Protein AF-A0A1Q9PHB7-F1 (afdb_monomer)

Sequence (67 aa):
MIIDDDFASEEYVTVEVSHDQTNYSITFKKGDLEVINSWVFKNGSSIPAYLPEKIIELIREDVKKEM

Solvent-accessible surface area (backbone atoms only — not comparable to full-atom values): 4256 Å² total; per-residue (Å²): 136,88,83,63,85,83,66,78,76,83,48,70,45,74,48,77,46,80,55,92,96,38,49,32,43,38,32,25,35,62,91,79,61,48,77,76,47,37,29,30,68,54,96,95,39,78,40,87,43,88,74,59,66,74,58,52,51,56,50,50,58,51,53,62,70,79,102

Foldseek 3Di:
DDDDPVPPPQDKDWDWDADPNWIKIWIARPVPRHTPFMWTQDPNDTDGDDDPVVVSVVVVVVVVVVD

Secondary structure (DSSP, 8-state):
----TT-TT--EEEEEEEETTEEEEEEEETTT--EEEEEEEETTEEEE----HHHHHHHHHHHHH--

Mean predicted aligned error: 6.55 Å

Structure (mmCIF, N/CA/C/O backbone):
data_AF-A0A1Q9PHB7-F1
#
_entry.id   AF-A0A1Q9PHB7-F1
#
loop_
_atom_site.group_PDB
_atom_site.id
_atom_site.type_symbol
_atom_site.label_atom_id
_atom_site.label_alt_id
_atom_site.label_comp_id
_atom_site.label_asym_id
_atom_site.label_entity_id
_atom_site.label_seq_id
_atom_site.pdbx_PDB_ins_code
_atom_site.Cartn_x
_atom_site.Cartn_y
_atom_site.Cartn_z
_atom_site.occupancy
_atom_site.B_iso_or_equiv
_atom_site.auth_seq_id
_atom_site.auth_comp_id
_atom_site.auth_asym_id
_atom_site.auth_atom_id
_atom_site.pdbx_PDB_model_num
ATOM 1 N N . MET A 1 1 ? 18.745 -18.255 -5.551 1.00 56.22 1 MET A N 1
ATOM 2 C CA . MET A 1 1 ? 18.373 -16.833 -5.666 1.00 56.22 1 MET A CA 1
ATOM 3 C C . MET A 1 1 ? 19.462 -16.188 -6.497 1.00 56.22 1 MET A C 1
ATOM 5 O O . MET A 1 1 ? 20.610 -16.259 -6.083 1.00 56.22 1 MET A O 1
ATOM 9 N N . ILE A 1 2 ? 19.141 -15.722 -7.700 1.00 52.25 2 ILE A N 1
ATOM 10 C CA . ILE A 1 2 ? 20.078 -14.945 -8.517 1.00 52.25 2 ILE A CA 1
ATOM 11 C C . ILE A 1 2 ? 19.720 -13.489 -8.223 1.00 52.25 2 ILE A C 1
ATOM 13 O O . ILE A 1 2 ? 18.581 -13.099 -8.461 1.00 52.25 2 ILE A O 1
ATOM 17 N N . ILE A 1 3 ? 20.635 -12.755 -7.593 1.00 59.97 3 ILE A N 1
ATOM 18 C CA . ILE A 1 3 ? 20.556 -11.298 -7.484 1.00 59.97 3 ILE A CA 1
ATOM 19 C C . ILE A 1 3 ? 21.317 -10.788 -8.703 1.00 59.97 3 ILE A C 1
ATOM 21 O O . ILE A 1 3 ? 22.516 -11.037 -8.817 1.00 59.97 3 ILE A O 1
ATOM 25 N N . ASP A 1 4 ? 20.594 -10.198 -9.646 1.00 50.53 4 ASP A N 1
ATOM 26 C CA . ASP A 1 4 ? 21.172 -9.551 -10.817 1.00 50.53 4 ASP A CA 1
ATOM 27 C C . ASP A 1 4 ? 21.612 -8.140 -10.396 1.00 50.53 4 ASP A C 1
ATOM 29 O O . ASP A 1 4 ? 20.810 -7.369 -9.871 1.00 50.53 4 ASP A O 1
ATOM 33 N N . ASP A 1 5 ? 22.900 -7.831 -10.537 1.00 52.62 5 ASP A N 1
ATOM 34 C CA . ASP A 1 5 ? 23.519 -6.572 -10.081 1.00 52.62 5 ASP A CA 1
ATOM 35 C C . ASP A 1 5 ? 23.089 -5.359 -10.945 1.00 52.62 5 ASP A C 1
ATOM 37 O O . ASP A 1 5 ? 23.386 -4.215 -10.609 1.00 52.62 5 ASP A O 1
ATOM 41 N N . ASP A 1 6 ? 22.333 -5.595 -12.029 1.00 49.34 6 ASP A N 1
ATOM 42 C CA . ASP A 1 6 ? 21.713 -4.577 -12.895 1.00 49.34 6 ASP A CA 1
ATOM 43 C C . ASP A 1 6 ? 20.350 -4.082 -12.352 1.00 49.34 6 ASP A C 1
ATOM 45 O O . ASP A 1 6 ? 19.761 -3.135 -12.868 1.00 49.34 6 ASP A O 1
ATOM 49 N N . PHE A 1 7 ? 19.858 -4.648 -11.240 1.00 53.62 7 PHE A N 1
ATOM 50 C CA . PHE A 1 7 ? 18.656 -4.191 -10.517 1.00 53.62 7 PHE A CA 1
ATOM 51 C C . PHE A 1 7 ? 18.888 -2.892 -9.710 1.00 53.62 7 PHE A C 1
ATOM 53 O O . PHE A 1 7 ? 18.141 -2.547 -8.792 1.00 53.62 7 PHE A O 1
ATOM 60 N N . ALA A 1 8 ? 19.954 -2.158 -10.021 1.00 54.94 8 ALA A N 1
ATOM 61 C CA . ALA A 1 8 ? 20.358 -0.927 -9.364 1.00 54.94 8 ALA A CA 1
ATOM 62 C C . ALA A 1 8 ? 19.588 0.289 -9.915 1.00 54.94 8 ALA A C 1
ATOM 64 O O . ALA A 1 8 ? 20.188 1.186 -10.495 1.00 54.94 8 ALA A O 1
ATOM 65 N N . SER A 1 9 ? 18.256 0.319 -9.769 1.00 63.97 9 SER A N 1
ATOM 66 C CA . SER A 1 9 ? 17.453 1.568 -9.723 1.00 63.97 9 SER A CA 1
ATOM 67 C C . SER A 1 9 ? 15.940 1.357 -9.548 1.00 63.97 9 SER A C 1
ATOM 69 O O . SER A 1 9 ? 15.181 2.311 -9.722 1.00 63.97 9 SER A O 1
ATOM 71 N N . GLU A 1 10 ? 15.447 0.161 -9.200 1.00 70.50 10 GLU A N 1
ATOM 72 C CA . GLU A 1 10 ? 14.032 0.057 -8.819 1.00 70.50 10 GLU A CA 1
ATOM 73 C C . GLU A 1 10 ? 13.828 0.703 -7.442 1.00 70.50 10 GLU A C 1
ATOM 75 O O . GLU A 1 10 ? 14.011 0.093 -6.392 1.00 70.50 10 GLU A O 1
ATOM 80 N N . GLU A 1 11 ? 13.505 1.996 -7.456 1.00 88.50 11 GLU A N 1
ATOM 81 C CA . GLU A 1 11 ? 13.083 2.722 -6.268 1.00 88.50 11 GLU A CA 1
ATOM 82 C C . GLU A 1 11 ? 11.645 2.334 -5.910 1.00 88.50 11 GLU A C 1
ATOM 84 O O . GLU A 1 11 ? 10.769 2.246 -6.776 1.00 88.50 11 GLU A O 1
ATOM 89 N N . TYR A 1 12 ? 11.386 2.172 -4.616 1.00 91.81 12 TYR A N 1
ATOM 90 C CA . TYR A 1 12 ? 10.060 1.879 -4.087 1.00 91.81 12 TYR A CA 1
ATOM 91 C C . TYR A 1 12 ? 9.647 2.941 -3.074 1.00 91.81 12 TYR A C 1
ATOM 93 O O . TYR A 1 12 ? 10.480 3.477 -2.342 1.00 91.81 12 TYR A O 1
ATOM 101 N N . VAL A 1 13 ? 8.348 3.213 -3.000 1.00 92.50 13 VAL A N 1
ATOM 102 C CA . VAL A 1 13 ? 7.746 4.063 -1.970 1.00 92.50 13 VAL A CA 1
ATOM 103 C C . VAL A 1 13 ? 6.724 3.244 -1.198 1.00 92.50 13 VAL A C 1
ATOM 105 O O . VAL A 1 13 ? 5.889 2.569 -1.791 1.00 92.50 13 VAL A O 1
ATOM 108 N N . THR A 1 14 ? 6.811 3.266 0.131 1.00 94.88 14 THR A N 1
ATOM 109 C CA . THR A 1 14 ? 5.827 2.616 1.002 1.00 94.88 14 THR A CA 1
ATOM 110 C C . THR A 1 14 ? 5.033 3.680 1.729 1.00 94.88 14 THR A C 1
ATOM 112 O O . THR A 1 14 ? 5.621 4.574 2.334 1.00 94.88 14 THR A O 1
ATOM 115 N N . VAL A 1 15 ? 3.709 3.572 1.675 1.00 94.31 15 VAL A N 1
ATOM 116 C CA . VAL A 1 15 ? 2.794 4.478 2.370 1.00 94.31 15 VAL A CA 1
ATOM 117 C C . VAL A 1 15 ? 1.921 3.722 3.350 1.00 94.31 15 VAL A C 1
ATOM 119 O O . VAL A 1 15 ? 1.528 2.579 3.107 1.00 94.31 15 VAL A O 1
ATOM 122 N N . GLU A 1 16 ? 1.610 4.385 4.457 1.00 93.81 16 GLU A N 1
ATOM 123 C CA . GLU A 1 16 ? 0.636 3.919 5.433 1.00 93.81 16 GLU A CA 1
ATOM 124 C C . GLU A 1 16 ? -0.659 4.710 5.265 1.00 93.81 16 GLU A C 1
ATOM 126 O O . GLU A 1 16 ? -0.658 5.940 5.244 1.00 93.81 16 GLU A O 1
ATOM 131 N N . VAL A 1 17 ? -1.772 3.996 5.127 1.00 91.12 17 VAL A N 1
ATOM 132 C CA . VAL A 1 17 ? -3.093 4.577 4.873 1.00 91.12 17 VAL A CA 1
ATOM 133 C C . VAL A 1 17 ? -4.138 3.932 5.770 1.00 91.12 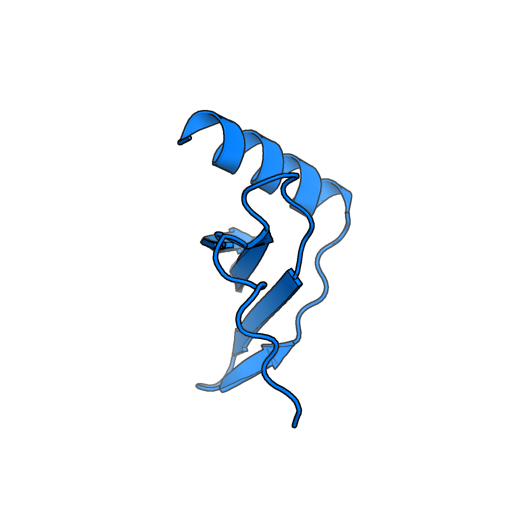17 VAL A C 1
ATOM 135 O O . VAL A 1 17 ? -4.202 2.711 5.909 1.00 91.12 17 VAL A O 1
ATOM 138 N N . SER A 1 18 ? -4.996 4.760 6.359 1.00 90.25 18 SER A N 1
ATOM 139 C CA . SER A 1 18 ? -6.139 4.308 7.151 1.00 90.25 18 SER A CA 1
ATOM 140 C C . SER A 1 18 ? -7.409 4.372 6.305 1.00 90.25 18 SER A C 1
ATOM 142 O O . SER A 1 18 ? -7.844 5.452 5.910 1.00 90.25 18 SER A O 1
ATOM 144 N N . HIS A 1 19 ? -8.036 3.226 6.054 1.00 86.88 19 HIS A N 1
ATOM 145 C CA . HIS A 1 19 ? -9.317 3.129 5.356 1.00 86.88 19 HIS A CA 1
ATOM 146 C C . HIS A 1 19 ? -10.245 2.190 6.128 1.00 86.88 19 HIS A C 1
ATOM 148 O O . HIS A 1 19 ? -9.845 1.088 6.493 1.00 86.88 19 HIS A O 1
ATOM 154 N N . ASP A 1 20 ? -11.480 2.623 6.390 1.00 87.38 20 ASP A N 1
ATOM 155 C CA . ASP A 1 20 ? -12.480 1.841 7.136 1.00 87.38 20 ASP A CA 1
ATOM 156 C C . ASP A 1 20 ? -11.952 1.302 8.484 1.00 87.38 20 ASP A C 1
ATOM 158 O O . ASP A 1 20 ? -11.976 0.107 8.773 1.00 87.38 20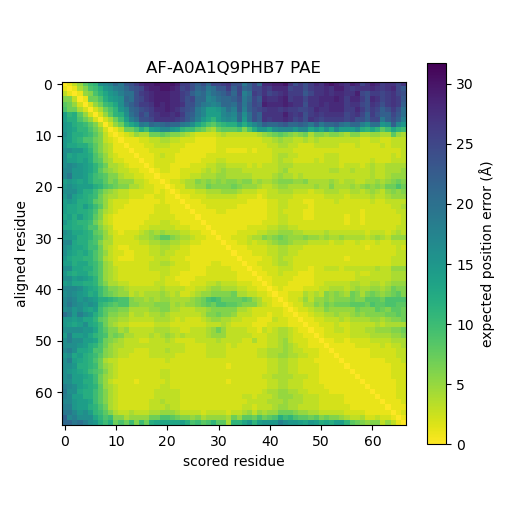 ASP A O 1
ATOM 162 N N . GLN A 1 21 ? -11.360 2.201 9.285 1.00 87.31 21 GLN A N 1
ATOM 163 C CA . GLN A 1 21 ? -10.743 1.899 10.592 1.00 87.31 21 GLN A CA 1
ATOM 164 C C . GLN A 1 21 ? -9.608 0.859 10.547 1.00 87.31 21 GLN A C 1
ATOM 166 O O . GLN A 1 21 ? -9.167 0.365 11.585 1.00 87.31 21 GLN A O 1
ATOM 171 N N . THR A 1 22 ? -9.118 0.544 9.351 1.00 89.25 22 THR A N 1
ATOM 172 C CA . THR A 1 22 ? -8.083 -0.452 9.113 1.00 89.25 22 THR A CA 1
ATOM 173 C C . THR A 1 22 ? -6.852 0.229 8.530 1.00 89.25 22 THR A C 1
ATOM 175 O O . THR A 1 22 ? -6.956 1.005 7.581 1.00 89.25 22 THR A O 1
ATOM 178 N N . ASN A 1 23 ? -5.685 -0.060 9.104 1.00 92.12 23 ASN A N 1
ATOM 179 C CA . ASN A 1 23 ? -4.413 0.477 8.631 1.00 92.12 23 ASN A CA 1
ATOM 180 C C . ASN A 1 23 ? -3.784 -0.485 7.630 1.00 92.12 23 ASN A C 1
ATOM 182 O O . ASN A 1 23 ? -3.559 -1.661 7.941 1.00 92.12 23 ASN A O 1
ATOM 186 N N . TYR A 1 24 ? -3.487 0.042 6.451 1.00 93.69 24 TYR A N 1
ATOM 187 C CA . TYR A 1 24 ? -2.807 -0.667 5.387 1.00 93.69 24 TYR A CA 1
ATOM 188 C C . TYR A 1 24 ? -1.428 -0.062 5.153 1.00 93.69 24 TYR A C 1
ATOM 190 O O . TYR A 1 24 ? -1.241 1.146 5.277 1.00 93.69 24 TYR A O 1
ATOM 198 N N . SER A 1 25 ? -0.483 -0.912 4.777 1.00 95.31 25 SER A N 1
ATOM 199 C CA . SER A 1 25 ? 0.828 -0.524 4.273 1.00 95.31 25 SER A CA 1
ATOM 200 C C . SER A 1 25 ? 0.923 -0.988 2.828 1.00 95.31 25 SER A C 1
ATOM 202 O O . SER A 1 25 ? 0.671 -2.160 2.547 1.00 95.31 25 SER A O 1
ATOM 204 N N . ILE A 1 26 ? 1.213 -0.074 1.907 1.00 95.69 26 ILE A N 1
ATOM 205 C CA . ILE A 1 26 ? 1.230 -0.354 0.469 1.00 95.69 26 ILE A CA 1
ATOM 206 C C . ILE A 1 26 ? 2.568 0.095 -0.089 1.00 95.69 26 ILE A C 1
ATOM 208 O O . ILE A 1 26 ? 2.957 1.248 0.097 1.00 95.69 26 ILE A O 1
ATOM 212 N N . THR A 1 27 ? 3.251 -0.806 -0.788 1.00 95.56 27 THR A N 1
ATOM 213 C CA . THR A 1 27 ? 4.496 -0.502 -1.487 1.00 95.56 27 THR A CA 1
ATOM 214 C C . THR A 1 27 ? 4.229 -0.368 -2.977 1.00 95.56 27 THR A C 1
ATOM 216 O O . THR A 1 27 ? 3.716 -1.291 -3.614 1.00 95.56 27 THR A O 1
ATOM 219 N N . PHE A 1 28 ? 4.637 0.765 -3.532 1.00 94.25 28 PHE A N 1
ATOM 220 C CA . PHE A 1 28 ? 4.586 1.066 -4.951 1.00 94.25 28 PHE A CA 1
ATOM 221 C C . PHE A 1 28 ? 5.988 1.076 -5.556 1.00 94.25 28 PHE A C 1
ATOM 223 O O . PHE A 1 28 ? 6.944 1.521 -4.915 1.00 94.25 28 PHE A O 1
ATOM 230 N N . LYS A 1 29 ? 6.106 0.658 -6.814 1.00 93.25 29 LYS A N 1
ATOM 231 C CA . LYS A 1 29 ? 7.273 0.951 -7.646 1.00 93.25 29 LYS A CA 1
ATOM 232 C C . LYS A 1 29 ? 7.244 2.426 -8.026 1.00 93.25 29 LYS A C 1
ATOM 234 O O . LYS A 1 29 ? 6.263 2.908 -8.572 1.00 93.25 29 LYS A O 1
ATOM 239 N N . LYS A 1 30 ? 8.305 3.175 -7.745 1.00 90.56 30 LYS A N 1
ATOM 240 C CA . LYS A 1 30 ? 8.313 4.639 -7.908 1.00 90.56 30 LYS A CA 1
ATOM 241 C C . LYS A 1 30 ? 8.206 5.086 -9.373 1.00 90.56 30 LYS A C 1
ATOM 243 O O . LYS A 1 30 ? 7.711 6.176 -9.633 1.00 90.56 30 LYS A O 1
ATOM 248 N N . GLY A 1 31 ? 8.656 4.256 -10.319 1.00 89.50 31 GLY A N 1
ATOM 249 C CA . GLY A 1 31 ? 8.672 4.593 -11.748 1.00 89.50 31 GLY A CA 1
ATOM 250 C C . GLY A 1 31 ? 7.283 4.743 -12.379 1.00 89.50 31 GLY A C 1
ATOM 251 O O . GLY A 1 31 ? 7.082 5.626 -13.208 1.00 89.50 31 GLY A O 1
ATOM 252 N N . ASP A 1 32 ? 6.328 3.905 -11.982 1.00 91.44 32 ASP A N 1
ATOM 253 C CA . ASP A 1 32 ? 4.981 3.832 -12.571 1.00 91.44 32 ASP A CA 1
ATOM 254 C C . ASP A 1 32 ? 3.852 3.735 -11.531 1.00 91.44 32 ASP A C 1
ATOM 256 O O . ASP A 1 32 ? 2.673 3.773 -11.887 1.00 91.44 32 ASP A O 1
ATOM 260 N N . LEU A 1 33 ? 4.197 3.664 -10.245 1.00 93.31 33 LEU A N 1
ATOM 261 C CA . LEU A 1 33 ? 3.286 3.424 -9.129 1.00 93.31 33 LEU A CA 1
ATOM 262 C C . LEU A 1 33 ? 2.487 2.122 -9.272 1.00 93.31 33 LEU A C 1
ATOM 264 O O . LEU A 1 33 ? 1.342 2.015 -8.815 1.00 93.31 33 LEU A O 1
ATOM 268 N N . GLU A 1 34 ? 3.105 1.102 -9.868 1.00 93.31 34 GLU A N 1
ATOM 269 C CA . GLU A 1 34 ? 2.629 -0.273 -9.773 1.00 93.31 34 GLU A CA 1
ATOM 270 C C . GLU A 1 34 ? 2.647 -0.729 -8.306 1.00 93.31 34 GLU A C 1
ATOM 272 O O . GLU A 1 34 ? 3.609 -0.484 -7.576 1.00 93.31 34 GLU A O 1
ATOM 277 N N . VAL A 1 35 ? 1.575 -1.390 -7.853 1.00 93.81 35 VAL A N 1
ATOM 278 C CA . VAL A 1 35 ? 1.522 -1.957 -6.498 1.00 93.81 35 VAL A CA 1
ATOM 279 C C . VAL A 1 35 ? 2.361 -3.227 -6.477 1.00 93.81 35 VAL A C 1
ATOM 281 O O . VAL A 1 35 ? 2.010 -4.214 -7.116 1.00 93.81 35 VAL A O 1
ATOM 284 N N . ILE A 1 36 ? 3.435 -3.217 -5.692 1.00 95.00 36 ILE A N 1
ATOM 285 C CA . ILE A 1 36 ? 4.295 -4.386 -5.483 1.00 95.00 36 ILE A CA 1
ATOM 286 C C . ILE A 1 36 ? 3.721 -5.282 -4.389 1.00 95.00 36 ILE A C 1
ATOM 288 O O . ILE A 1 36 ? 3.751 -6.507 -4.496 1.00 95.00 36 ILE A O 1
ATOM 292 N N . ASN A 1 37 ? 3.201 -4.680 -3.317 1.00 94.31 37 ASN A N 1
ATOM 293 C CA . ASN A 1 37 ? 2.535 -5.405 -2.243 1.00 94.31 37 ASN A CA 1
ATOM 294 C C . ASN A 1 37 ? 1.621 -4.491 -1.416 1.00 94.31 37 ASN A C 1
ATOM 296 O O . ASN A 1 37 ? 1.768 -3.267 -1.405 1.00 94.31 37 ASN A O 1
ATOM 300 N N . SER A 1 38 ? 0.696 -5.119 -0.696 1.00 95.75 38 SER A N 1
ATOM 301 C CA . SER A 1 38 ? -0.172 -4.465 0.275 1.00 95.75 38 SER A CA 1
ATOM 302 C C . SER A 1 38 ? -0.390 -5.365 1.484 1.00 95.75 38 SER A C 1
ATOM 304 O O . SER A 1 38 ? -0.630 -6.568 1.357 1.00 95.75 38 SER A O 1
ATOM 306 N N . TRP A 1 39 ? -0.338 -4.766 2.668 1.00 96.38 39 TRP A N 1
ATOM 307 C CA . TRP A 1 39 ? -0.466 -5.436 3.955 1.00 96.38 39 TRP A CA 1
ATOM 308 C C . TRP A 1 39 ? -1.499 -4.735 4.815 1.00 96.38 39 TRP A C 1
ATOM 310 O O . TRP A 1 39 ? -1.646 -3.520 4.748 1.00 96.38 39 TRP A O 1
ATOM 320 N N . VAL A 1 40 ? -2.174 -5.497 5.666 1.00 94.62 40 VAL A N 1
ATOM 321 C CA . VAL A 1 40 ? -2.980 -4.983 6.772 1.00 94.62 40 VAL A CA 1
ATOM 322 C C . VAL A 1 40 ? -2.357 -5.426 8.084 1.00 94.62 40 VAL A C 1
ATOM 324 O O . VAL A 1 40 ? -1.987 -6.594 8.234 1.00 94.62 40 VAL A O 1
ATOM 327 N N . PHE A 1 41 ? -2.269 -4.513 9.048 1.00 87.94 41 PHE A N 1
ATOM 328 C CA . PHE A 1 41 ? -1.841 -4.865 10.395 1.00 87.94 41 PHE A CA 1
ATOM 329 C C . PHE 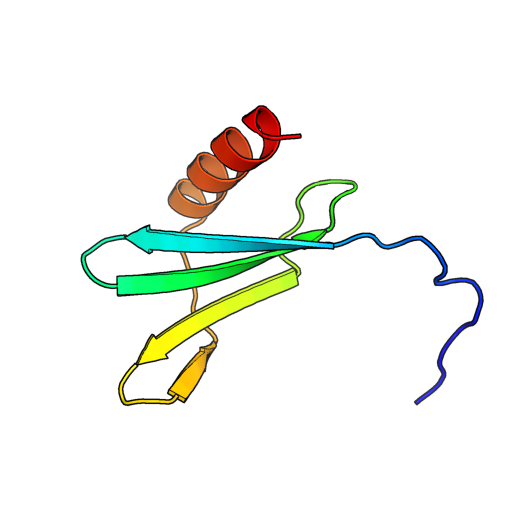A 1 41 ? -3.048 -5.272 11.243 1.00 87.94 41 PHE A C 1
ATOM 331 O O . PHE A 1 41 ? -3.917 -4.456 11.552 1.00 87.94 41 PHE A O 1
ATOM 338 N N . LYS A 1 42 ? -3.118 -6.550 11.626 1.00 86.44 42 LYS A N 1
ATOM 339 C CA . LYS A 1 42 ? -4.208 -7.103 12.439 1.00 86.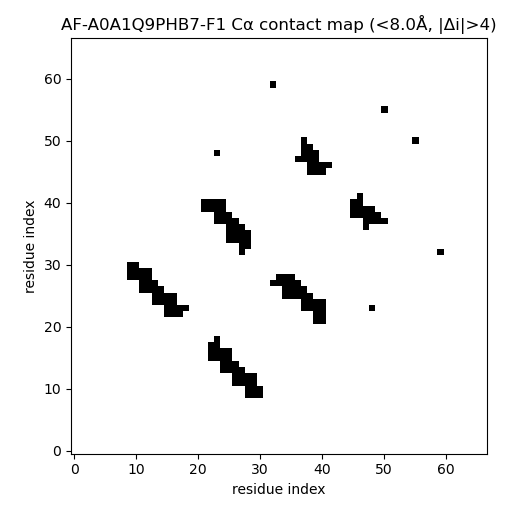44 42 LYS A CA 1
ATOM 340 C C . LYS A 1 42 ? -3.658 -8.091 13.457 1.00 86.44 42 LYS A C 1
ATOM 342 O O . LYS A 1 42 ? -2.851 -8.952 13.125 1.00 86.44 42 LYS A O 1
ATOM 347 N N . ASN A 1 43 ? -4.123 -7.995 14.703 1.00 86.00 43 ASN A N 1
ATOM 348 C CA . ASN A 1 43 ? -3.736 -8.900 15.794 1.00 86.00 43 ASN A CA 1
ATOM 349 C C . ASN A 1 43 ? -2.208 -9.020 15.985 1.00 86.00 43 ASN A C 1
ATOM 351 O O . ASN A 1 43 ? -1.694 -10.107 16.234 1.00 86.00 43 ASN A O 1
ATOM 355 N N . GLY A 1 44 ? -1.471 -7.914 15.832 1.00 87.56 44 GLY A N 1
ATOM 356 C CA . GLY A 1 44 ? -0.012 -7.903 15.981 1.00 87.56 44 GLY A CA 1
ATOM 357 C C . GLY A 1 44 ? 0.761 -8.505 14.802 1.00 87.56 44 GLY A C 1
ATOM 358 O O . GLY A 1 44 ? 1.962 -8.717 14.922 1.00 87.56 44 GLY A O 1
ATOM 359 N N . SER A 1 45 ? 0.091 -8.816 13.688 1.00 89.56 45 SER A N 1
ATOM 360 C CA . SER A 1 45 ? 0.694 -9.429 12.500 1.00 89.56 45 SER A CA 1
ATOM 361 C C . SER A 1 45 ? 0.332 -8.663 11.229 1.00 89.56 45 SER A C 1
ATOM 363 O O . SER A 1 45 ? -0.790 -8.174 11.089 1.00 89.56 45 SER A O 1
ATOM 365 N N . SER A 1 46 ? 1.270 -8.601 10.284 1.00 91.56 46 SER A N 1
ATOM 366 C CA . SER A 1 46 ? 1.025 -8.090 8.932 1.00 91.56 46 SER A CA 1
ATOM 367 C C . SER A 1 46 ? 0.558 -9.226 8.032 1.00 91.56 46 SER A C 1
ATOM 369 O O . SER A 1 46 ? 1.242 -10.238 7.889 1.00 91.56 46 SER A O 1
ATOM 371 N N . ILE A 1 47 ? -0.618 -9.067 7.435 1.00 94.44 47 ILE A N 1
ATOM 372 C CA . ILE A 1 47 ? -1.249 -10.069 6.571 1.00 94.44 47 ILE A CA 1
ATOM 373 C C . ILE A 1 47 ? -1.375 -9.465 5.170 1.00 94.44 47 ILE A C 1
ATOM 375 O O . ILE A 1 47 ? -1.726 -8.285 5.087 1.00 94.44 47 ILE A O 1
ATOM 379 N N . PRO A 1 48 ? -1.115 -10.218 4.080 1.00 94.94 48 PRO A N 1
ATOM 380 C CA . PRO A 1 48 ? -1.364 -9.719 2.735 1.00 94.94 48 PRO A CA 1
ATOM 381 C C . PRO A 1 48 ? -2.807 -9.226 2.624 1.00 94.94 48 PRO A C 1
ATOM 383 O O . PRO A 1 48 ? -3.749 -9.939 2.980 1.00 94.94 48 PRO A O 1
ATOM 386 N N . ALA A 1 49 ? -2.970 -7.996 2.163 1.00 92.38 49 ALA A N 1
ATOM 387 C CA . ALA A 1 49 ? -4.262 -7.355 2.007 1.00 92.38 49 ALA A CA 1
ATOM 388 C C . ALA A 1 49 ? -4.563 -7.154 0.531 1.00 92.38 49 ALA A C 1
ATOM 390 O O . ALA A 1 49 ? -3.669 -6.847 -0.251 1.00 92.38 49 ALA A O 1
ATOM 391 N N . TYR A 1 50 ? -5.835 -7.259 0.174 1.00 90.44 50 TYR A N 1
ATOM 392 C CA . TYR A 1 50 ? -6.326 -6.783 -1.107 1.00 90.44 50 TYR A CA 1
ATOM 393 C C . TYR A 1 50 ? -7.121 -5.502 -0.874 1.00 90.44 50 TYR A C 1
ATOM 395 O O . TYR A 1 50 ? -8.002 -5.466 -0.013 1.00 90.44 50 TYR A O 1
ATOM 403 N N . 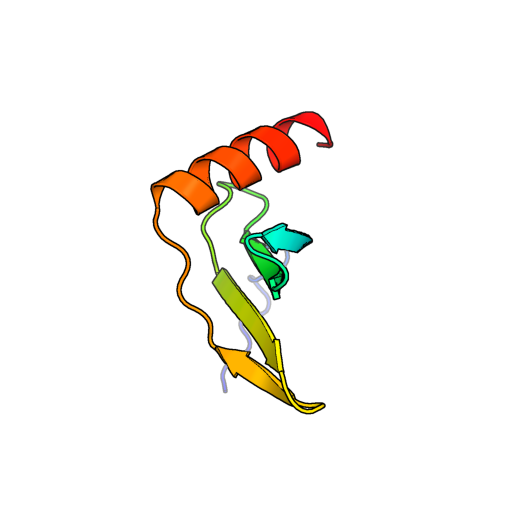LEU A 1 51 ? -6.814 -4.466 -1.648 1.00 89.75 51 LEU A N 1
ATOM 404 C CA . LEU A 1 51 ? -7.573 -3.224 -1.692 1.00 89.75 51 LEU A CA 1
ATOM 405 C C . LEU A 1 51 ? -8.255 -3.126 -3.060 1.00 89.75 51 LEU A C 1
ATOM 407 O O . LEU A 1 51 ? -7.626 -3.445 -4.070 1.00 89.75 51 LEU A O 1
ATOM 411 N N . PRO A 1 52 ? -9.525 -2.688 -3.124 1.00 92.56 52 PRO A N 1
ATOM 412 C CA . PRO A 1 52 ? -10.185 -2.455 -4.401 1.00 92.56 52 PRO A CA 1
ATOM 413 C C . PRO A 1 52 ? -9.400 -1.447 -5.245 1.00 92.56 52 PRO A C 1
ATOM 415 O O . PRO A 1 52 ? -8.945 -0.435 -4.714 1.00 92.56 52 PRO A O 1
ATOM 418 N N . GLU A 1 53 ? -9.329 -1.664 -6.560 1.00 92.69 53 GLU A N 1
ATOM 419 C CA . GLU A 1 53 ? -8.561 -0.805 -7.481 1.00 92.69 53 GLU A CA 1
ATOM 420 C C . GLU A 1 53 ? -8.924 0.679 -7.347 1.00 92.69 53 GLU A C 1
ATOM 422 O O . GLU A 1 53 ? -8.057 1.541 -7.337 1.00 92.69 53 GLU A O 1
ATOM 427 N N . LYS A 1 54 ? -10.208 0.989 -7.134 1.00 94.38 54 LYS A N 1
ATOM 428 C CA . LYS A 1 54 ? -10.668 2.366 -6.908 1.00 94.38 54 LYS A CA 1
ATOM 429 C C . LYS A 1 54 ? -9.985 3.040 -5.709 1.00 94.38 54 LYS A C 1
ATOM 431 O O . LYS A 1 54 ? -9.757 4.241 -5.744 1.00 94.38 54 LYS A O 1
ATOM 436 N N . ILE A 1 55 ? -9.703 2.292 -4.642 1.00 93.31 55 ILE A N 1
ATOM 437 C CA . ILE A 1 55 ? -9.005 2.814 -3.461 1.00 93.31 55 ILE A CA 1
ATOM 438 C C . ILE A 1 55 ? -7.518 2.986 -3.766 1.00 93.31 55 ILE A C 1
ATOM 440 O O . ILE A 1 55 ? -6.946 4.012 -3.416 1.00 93.31 55 ILE A O 1
ATOM 444 N N . ILE A 1 56 ? -6.915 2.021 -4.464 1.00 94.38 56 ILE A N 1
ATOM 445 C CA . ILE A 1 56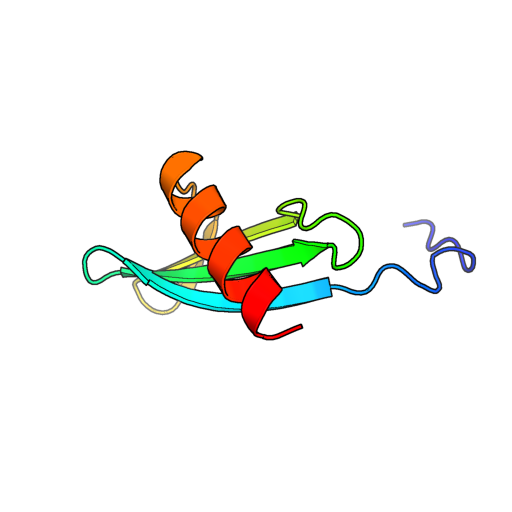 ? -5.524 2.117 -4.917 1.00 94.38 56 ILE A CA 1
ATOM 446 C C . ILE A 1 56 ? -5.314 3.349 -5.805 1.00 94.38 56 ILE A C 1
ATOM 448 O O . ILE A 1 56 ? -4.342 4.066 -5.604 1.00 94.38 56 ILE A O 1
ATOM 452 N N . GLU A 1 57 ? -6.234 3.640 -6.724 1.00 95.06 57 GLU A N 1
ATOM 453 C CA . GLU A 1 57 ? -6.166 4.829 -7.582 1.00 95.06 57 GLU A CA 1
ATOM 454 C C . GLU A 1 57 ? -6.166 6.131 -6.775 1.00 95.06 57 GLU A C 1
ATOM 456 O O . GLU A 1 57 ? -5.315 6.986 -7.006 1.00 95.06 57 GLU A O 1
ATOM 461 N N . LEU A 1 58 ? -7.043 6.256 -5.772 1.00 93.94 58 LEU A N 1
ATOM 462 C CA . LEU A 1 58 ? -7.063 7.429 -4.887 1.00 93.94 58 LEU A CA 1
ATOM 463 C C . LEU A 1 58 ? -5.730 7.598 -4.143 1.00 93.94 58 LEU A C 1
ATOM 465 O O . LEU A 1 58 ? -5.201 8.702 -4.047 1.00 93.94 58 LEU A O 1
ATOM 469 N N . ILE A 1 59 ? -5.155 6.494 -3.662 1.00 93.81 59 ILE A N 1
ATOM 470 C CA . ILE A 1 59 ? -3.866 6.509 -2.962 1.00 93.81 59 ILE A CA 1
ATOM 471 C C . ILE A 1 59 ? -2.734 6.874 -3.927 1.00 93.81 59 ILE A C 1
ATOM 473 O O . ILE A 1 59 ? -1.869 7.666 -3.568 1.00 93.81 59 ILE A O 1
ATOM 477 N N . ARG A 1 60 ? -2.741 6.355 -5.162 1.00 94.31 60 ARG A N 1
ATOM 478 C CA . ARG A 1 60 ? -1.767 6.729 -6.200 1.00 94.31 60 ARG A CA 1
ATOM 479 C C . ARG A 1 60 ? -1.831 8.220 -6.505 1.00 94.31 60 ARG A C 1
ATOM 481 O O . ARG A 1 60 ? -0.783 8.842 -6.650 1.00 94.31 60 ARG A O 1
ATOM 488 N N . GLU A 1 61 ? -3.027 8.793 -6.618 1.00 94.75 61 GLU A N 1
ATOM 489 C CA . GLU A 1 61 ? -3.190 10.234 -6.827 1.00 94.75 61 GLU A CA 1
ATOM 490 C C . GLU A 1 61 ? -2.590 11.055 -5.683 1.00 94.75 61 GLU A C 1
ATOM 492 O O . GLU A 1 61 ? -1.979 12.088 -5.946 1.00 94.75 61 GLU A O 1
ATOM 497 N N . ASP A 1 62 ? -2.715 10.595 -4.439 1.00 92.44 62 ASP A N 1
ATOM 498 C CA . ASP A 1 62 ? -2.116 11.269 -3.286 1.00 92.44 62 ASP A CA 1
ATOM 499 C C . ASP A 1 62 ? -0.594 11.088 -3.228 1.00 92.44 62 ASP A C 1
ATOM 501 O O . ASP A 1 62 ? 0.122 12.068 -3.040 1.00 92.44 62 ASP A O 1
ATOM 505 N N . VAL A 1 63 ? -0.073 9.887 -3.501 1.00 91.06 63 VAL A N 1
ATOM 506 C CA . VAL A 1 63 ? 1.378 9.638 -3.598 1.00 91.06 63 VAL A CA 1
ATOM 507 C C . VAL A 1 63 ? 2.018 10.529 -4.662 1.00 91.06 63 VAL A C 1
ATOM 509 O O . VAL A 1 63 ? 3.058 11.126 -4.408 1.00 91.06 63 VAL A O 1
ATOM 512 N N . LYS A 1 64 ? 1.376 10.689 -5.828 1.00 91.56 64 LYS A N 1
ATOM 513 C CA . LYS A 1 64 ? 1.864 11.570 -6.904 1.00 91.56 64 LYS A CA 1
ATOM 514 C C . LYS A 1 64 ? 1.970 13.040 -6.491 1.00 91.56 64 LYS A C 1
ATOM 516 O O . LYS A 1 64 ? 2.755 13.756 -7.100 1.00 91.56 64 LYS A O 1
ATOM 521 N N . LYS A 1 65 ? 1.170 13.510 -5.525 1.00 91.81 65 LYS A N 1
ATOM 522 C CA . LYS A 1 65 ? 1.221 14.906 -5.044 1.00 91.81 65 LYS A CA 1
ATOM 523 C C . LYS A 1 65 ? 2.403 15.162 -4.111 1.00 91.81 65 LYS A C 1
ATOM 525 O O . LYS A 1 65 ? 2.850 16.299 -4.024 1.00 91.81 65 LYS A O 1
ATOM 530 N N . GLU A 1 66 ? 2.875 14.124 -3.429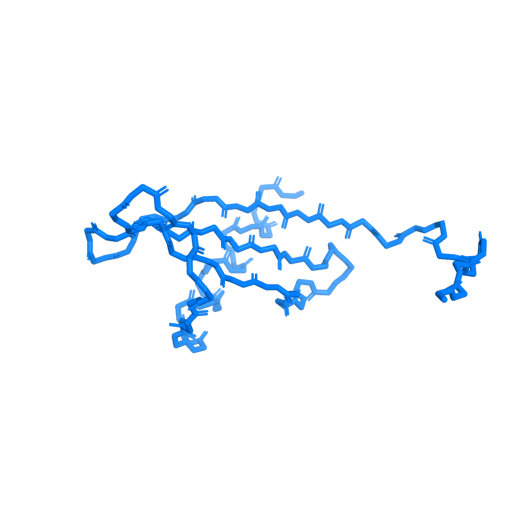 1.00 84.00 66 GLU A N 1
ATOM 531 C CA . GLU A 1 66 ? 3.975 14.185 -2.458 1.00 84.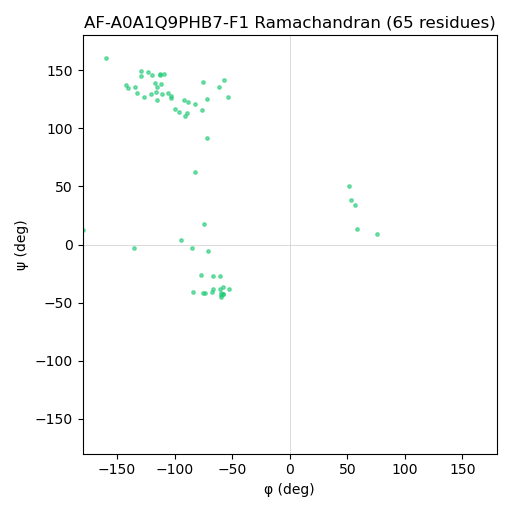00 66 GLU A CA 1
ATOM 532 C C . GLU A 1 66 ? 5.346 13.851 -3.090 1.00 84.00 66 GLU A C 1
ATOM 534 O O . GLU A 1 66 ? 6.349 13.765 -2.378 1.00 84.00 66 GLU A O 1
ATOM 539 N N . MET A 1 67 ? 5.391 13.639 -4.414 1.00 74.25 67 MET A N 1
ATOM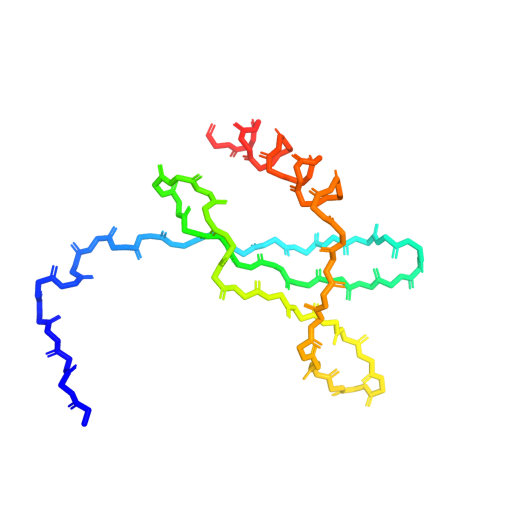 540 C CA . MET A 1 67 ? 6.592 13.313 -5.201 1.00 74.25 67 MET A CA 1
ATOM 541 C C . MET A 1 67 ? 7.177 14.506 -5.958 1.00 74.25 67 MET A C 1
ATOM 543 O O . MET A 1 67 ? 6.424 15.442 -6.305 1.00 74.25 67 MET A O 1
#

Nearest PDB structures (foldseek):
  5oqm-assembly1_a  TM=4.705E-01  e=1.746E-01  Saccharomyces cerevisiae S288C
  4p5m-assembly2_D  TM=3.214E-01  e=1.860E+00  Homo sapiens
  4p57-assembly2_D  TM=2.335E-01  e=3.626E+00  Homo sapiens
  4p5m-assembly4_H  TM=2.849E-01  e=6.651E+00  Homo sapiens
  4p57-assembly1_B  TM=2.406E-01  e=9.008E+00  Homo sapiens

Radius of gyration: 13.49 Å; Cα contacts (8 Å, |Δi|>4): 81; chains: 1; bounding box: 36×32×29 Å

pLDDT: mean 86.49, std 13.28, range [49.34, 96.38]